Protein AF-A0A1G3HM49-F1 (afdb_monomer_lite)

Sequence (71 aa):
MPRRARLALPG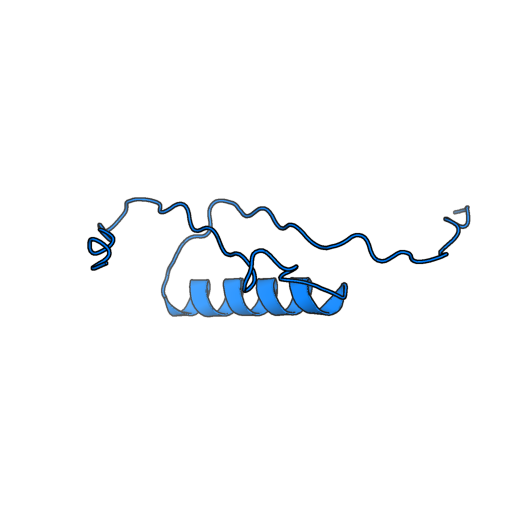VPLHLIQRGNNRQACFFADEDYRFYLDWLAEHAGKTGCRIHAYALWFVPMRSTRRWGSTV

Secondary structure (DSSP, 8-state):
-PPPPPP--TT---------GGG--S-SSHHHHHHHHHHHHHHHHHHT-----------------------

Structure (mmCIF, N/CA/C/O backbone):
data_AF-A0A1G3HM49-F1
#
_entry.id   AF-A0A1G3HM49-F1
#
loop_
_atom_site.group_PDB
_atom_site.id
_atom_site.type_symbol
_atom_site.label_atom_id
_atom_site.label_alt_id
_atom_site.label_comp_id
_atom_site.label_asym_id
_atom_site.label_entity_id
_atom_site.label_seq_id
_atom_site.pdbx_PDB_ins_code
_atom_site.Cartn_x
_atom_site.Cartn_y
_atom_site.Cartn_z
_atom_site.occupancy
_atom_site.B_iso_or_equiv
_atom_site.auth_seq_id
_atom_site.auth_comp_id
_atom_site.auth_asym_id
_atom_site.auth_atom_id
_atom_site.pdbx_PDB_model_num
ATOM 1 N N . MET A 1 1 ? 10.444 21.862 6.751 1.00 70.62 1 MET A N 1
ATOM 2 C CA . MET A 1 1 ? 9.157 22.378 7.272 1.00 70.62 1 MET A CA 1
ATOM 3 C C . MET A 1 1 ? 8.445 21.277 8.048 1.00 70.62 1 MET A C 1
ATOM 5 O O . MET A 1 1 ? 8.378 20.167 7.522 1.00 70.62 1 MET A O 1
ATOM 9 N N . PRO A 1 2 ? 7.934 21.542 9.263 1.00 82.19 2 PRO A N 1
ATOM 10 C CA . PRO A 1 2 ? 7.153 20.565 10.016 1.00 82.19 2 PRO A CA 1
ATOM 11 C C . PRO A 1 2 ? 5.854 20.269 9.262 1.00 82.19 2 PRO A C 1
ATOM 13 O O . PRO A 1 2 ? 5.110 21.186 8.916 1.00 82.19 2 PRO A O 1
ATOM 16 N N . ARG A 1 3 ? 5.577 18.996 8.975 1.00 84.06 3 ARG A N 1
ATOM 17 C CA . ARG A 1 3 ? 4.271 18.601 8.436 1.00 84.06 3 ARG A CA 1
ATOM 18 C C . ARG A 1 3 ? 3.291 18.474 9.594 1.00 84.06 3 ARG A C 1
ATOM 20 O O . ARG A 1 3 ? 3.615 17.850 10.599 1.00 84.06 3 ARG A O 1
ATOM 27 N N . ARG A 1 4 ? 2.092 19.042 9.443 1.00 88.12 4 ARG A N 1
ATOM 28 C CA . ARG A 1 4 ? 0.999 18.847 10.403 1.00 88.12 4 ARG A CA 1
ATOM 29 C C . ARG A 1 4 ? 0.718 17.348 10.544 1.00 88.12 4 ARG A C 1
ATOM 31 O O . ARG A 1 4 ? 0.693 16.634 9.537 1.00 88.12 4 ARG A O 1
ATOM 38 N N . ALA A 1 5 ? 0.526 16.883 11.777 1.00 87.12 5 ALA A N 1
ATOM 39 C CA . ALA A 1 5 ? 0.161 15.496 12.037 1.00 87.12 5 ALA A CA 1
ATOM 40 C C . ALA A 1 5 ? -1.134 15.147 11.288 1.00 87.12 5 ALA A C 1
ATOM 42 O O . ALA A 1 5 ? -2.067 15.954 11.230 1.00 87.12 5 ALA A O 1
ATOM 43 N N . ARG A 1 6 ? -1.179 13.958 10.682 1.00 88.19 6 ARG A N 1
ATOM 44 C CA . ARG A 1 6 ? -2.395 13.459 10.035 1.00 88.19 6 ARG A CA 1
ATOM 45 C C . ARG A 1 6 ? -3.378 13.027 11.117 1.00 88.19 6 ARG A C 1
ATOM 47 O O . ARG A 1 6 ? -2.993 12.318 12.040 1.00 88.19 6 ARG A O 1
ATOM 54 N N . LEU A 1 7 ? -4.630 13.453 10.990 1.00 87.62 7 LEU A N 1
ATOM 55 C CA . LEU A 1 7 ? -5.702 13.041 11.888 1.00 87.62 7 LEU A CA 1
ATOM 56 C C . LEU A 1 7 ? -6.167 11.633 11.493 1.00 87.62 7 LEU A C 1
ATOM 58 O O . LEU A 1 7 ? -6.540 11.417 10.341 1.00 87.62 7 LEU A O 1
ATOM 62 N N . ALA A 1 8 ? -6.149 10.694 12.435 1.00 86.75 8 ALA A N 1
ATOM 63 C CA . ALA A 1 8 ? -6.708 9.356 12.269 1.00 86.75 8 ALA A CA 1
ATOM 64 C C . ALA A 1 8 ? -7.861 9.194 13.264 1.00 86.75 8 ALA A C 1
ATOM 66 O O . ALA A 1 8 ? -7.632 9.018 14.459 1.00 86.75 8 ALA A O 1
ATOM 67 N N . LEU A 1 9 ? -9.096 9.328 12.776 1.00 89.69 9 LEU A N 1
ATOM 68 C CA . LEU A 1 9 ? -10.303 9.179 13.588 1.00 89.69 9 LEU A CA 1
ATOM 69 C C . LEU A 1 9 ? -10.876 7.762 13.432 1.00 89.69 9 LEU A C 1
ATOM 71 O O . LEU A 1 9 ? -10.938 7.265 12.304 1.00 89.69 9 LEU A O 1
ATOM 75 N N . PRO A 1 10 ? -11.339 7.122 14.519 1.00 88.25 10 PRO A N 1
ATOM 76 C CA . PRO A 1 10 ? -12.024 5.836 14.435 1.00 88.25 10 PRO A CA 1
ATOM 77 C C . PRO A 1 10 ? -13.251 5.902 13.518 1.00 88.25 10 PRO A C 1
ATOM 79 O O . PRO A 1 10 ? -14.037 6.844 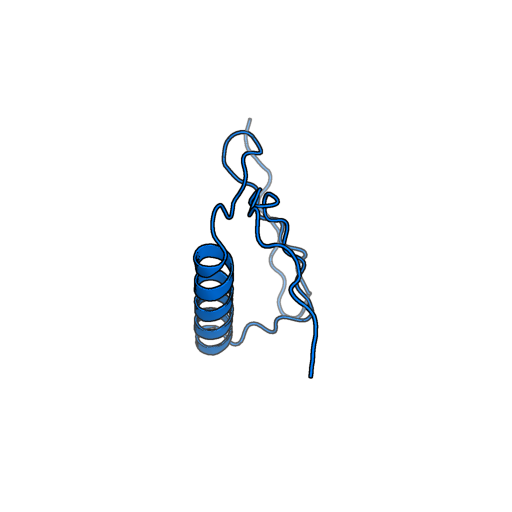13.589 1.00 88.25 10 PRO A O 1
ATOM 82 N N . GLY A 1 11 ? -13.418 4.896 12.658 1.00 89.62 11 GLY A N 1
ATOM 83 C CA . GLY A 1 11 ? -14.584 4.765 11.774 1.00 89.62 11 GLY A CA 1
ATOM 84 C C . GLY A 1 11 ? -14.627 5.724 10.579 1.00 89.62 11 GLY A C 1
ATOM 85 O O . GLY A 1 11 ? -15.554 5.634 9.777 1.00 89.62 11 GLY A O 1
ATOM 86 N N . VAL A 1 12 ? -13.640 6.612 10.419 1.00 92.31 12 VAL A N 1
ATOM 87 C CA . VAL A 1 12 ? -13.578 7.550 9.290 1.00 92.31 12 VAL A CA 1
ATOM 88 C C . VAL 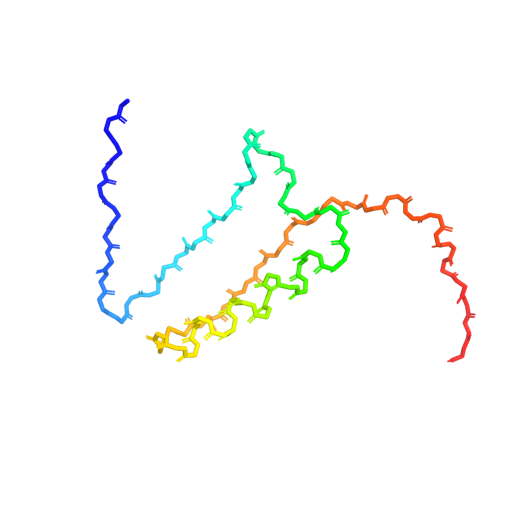A 1 12 ? -12.634 7.007 8.211 1.00 92.31 12 VAL A C 1
ATOM 90 O O . VAL A 1 12 ? -11.467 6.741 8.511 1.00 92.31 12 VAL A O 1
ATOM 93 N N . PRO A 1 13 ? -13.084 6.857 6.949 1.00 92.38 13 PRO A N 1
ATOM 94 C CA . PRO A 1 13 ? -12.218 6.391 5.875 1.00 92.38 13 PRO A CA 1
ATOM 95 C C . PRO A 1 13 ? -11.133 7.424 5.555 1.00 92.38 13 PRO A C 1
ATOM 97 O O . PRO A 1 13 ? -11.383 8.629 5.494 1.00 92.38 13 PRO A O 1
ATOM 100 N N . LEU A 1 14 ? -9.918 6.938 5.304 1.00 92.69 14 LEU A N 1
ATOM 101 C CA . LEU A 1 14 ? -8.780 7.756 4.894 1.00 92.69 14 LEU A CA 1
ATOM 102 C C . LEU A 1 14 ? -8.433 7.483 3.430 1.00 92.69 14 LEU A C 1
ATOM 104 O O . LEU A 1 14 ? -8.301 6.333 3.018 1.00 92.69 14 LEU A O 1
ATOM 108 N N . HIS A 1 15 ? -8.209 8.546 2.657 1.00 92.31 15 HIS A N 1
ATOM 109 C CA . HIS A 1 15 ? -7.639 8.435 1.316 1.00 92.31 15 HIS A CA 1
ATOM 110 C C . HIS A 1 15 ? -6.107 8.432 1.421 1.00 92.31 15 HIS A C 1
ATOM 112 O O . HIS A 1 15 ? -5.484 9.456 1.713 1.00 92.31 15 HIS A O 1
ATOM 118 N N . LEU A 1 16 ? -5.492 7.272 1.187 1.00 90.38 16 LEU A N 1
ATOM 119 C CA . LEU A 1 16 ? -4.038 7.107 1.186 1.00 90.38 16 LEU A CA 1
ATOM 120 C C . LEU A 1 16 ? -3.485 7.184 -0.240 1.00 90.38 16 LEU A C 1
ATOM 122 O O . LEU A 1 16 ? -3.981 6.522 -1.141 1.00 90.38 16 LEU A O 1
ATOM 126 N N . ILE A 1 17 ? -2.434 7.984 -0.431 1.00 91.31 17 ILE A N 1
ATOM 127 C CA . ILE A 1 17 ? -1.731 8.114 -1.711 1.00 91.31 17 ILE A CA 1
ATOM 128 C C . ILE A 1 17 ? -0.272 7.729 -1.494 1.00 91.31 17 ILE A C 1
ATOM 130 O O . ILE A 1 17 ? 0.449 8.402 -0.748 1.00 91.31 17 ILE A O 1
ATOM 134 N N . GLN A 1 18 ? 0.163 6.676 -2.180 1.00 90.12 18 GLN A N 1
ATOM 135 C CA . GLN A 1 18 ? 1.562 6.277 -2.266 1.00 90.12 18 GLN A CA 1
ATOM 136 C C . GLN A 1 18 ? 2.163 6.802 -3.567 1.00 90.12 18 GLN A C 1
ATOM 138 O O . GLN A 1 18 ? 1.579 6.675 -4.641 1.00 90.12 18 GLN A O 1
ATOM 143 N N . ARG A 1 19 ? 3.341 7.417 -3.469 1.00 90.38 19 ARG A N 1
ATOM 144 C CA . ARG A 1 19 ? 4.114 7.888 -4.621 1.00 90.38 19 ARG A CA 1
ATOM 145 C C . ARG A 1 19 ? 5.547 7.425 -4.444 1.00 90.38 19 ARG A C 1
ATOM 147 O O . ARG A 1 19 ? 6.051 7.471 -3.321 1.00 90.38 19 ARG A O 1
ATOM 154 N N . GLY A 1 20 ? 6.189 7.023 -5.534 1.00 88.44 20 GLY A N 1
ATOM 155 C CA . GLY A 1 20 ? 7.603 6.691 -5.509 1.00 88.44 20 GLY A CA 1
ATOM 156 C C . GLY A 1 20 ? 8.435 7.915 -5.145 1.00 88.44 20 GLY A C 1
ATOM 157 O O . GLY A 1 20 ? 7.999 9.069 -5.293 1.00 88.44 20 GLY A O 1
ATOM 158 N N . ASN A 1 21 ? 9.646 7.661 -4.663 1.00 90.19 21 ASN A N 1
ATOM 159 C CA . ASN A 1 21 ? 10.601 8.725 -4.396 1.00 90.19 21 ASN A CA 1
ATOM 160 C C . ASN A 1 21 ? 10.805 9.565 -5.668 1.00 90.19 21 ASN A C 1
ATOM 162 O O . ASN A 1 21 ? 10.829 9.027 -6.771 1.00 90.19 21 ASN A O 1
ATOM 166 N N . ASN A 1 22 ? 10.878 10.891 -5.543 1.00 89.69 22 ASN A N 1
ATOM 167 C CA . ASN A 1 22 ? 10.944 11.803 -6.692 1.00 89.69 22 ASN A CA 1
ATOM 168 C C . ASN A 1 22 ? 9.840 11.590 -7.752 1.00 89.69 22 ASN A C 1
ATOM 170 O O . ASN A 1 22 ? 10.049 11.868 -8.930 1.00 89.69 22 ASN A O 1
ATOM 174 N N . ARG A 1 23 ? 8.646 11.127 -7.340 1.00 86.44 23 ARG A N 1
ATOM 175 C CA . ARG A 1 23 ? 7.503 10.824 -8.231 1.00 86.44 23 ARG A CA 1
ATOM 176 C C . ARG A 1 23 ? 7.811 9.720 -9.251 1.00 86.44 23 ARG A C 1
ATOM 178 O O . ARG A 1 23 ? 7.119 9.625 -10.263 1.00 86.44 23 ARG A O 1
ATOM 185 N N . GLN A 1 24 ? 8.827 8.904 -8.984 1.00 87.81 24 GLN A N 1
ATOM 186 C CA . GLN A 1 24 ? 9.135 7.724 -9.780 1.00 87.81 24 GLN A CA 1
ATOM 187 C C . GLN A 1 24 ? 8.026 6.675 -9.648 1.00 87.81 24 GLN A C 1
ATOM 189 O O . GLN A 1 24 ? 7.157 6.752 -8.771 1.00 87.81 24 GLN A O 1
ATOM 194 N N . ALA A 1 25 ? 8.060 5.698 -10.549 1.00 88.12 25 ALA A N 1
ATOM 195 C CA . ALA A 1 25 ? 7.163 4.558 -10.517 1.00 88.12 25 ALA A CA 1
ATOM 196 C C . ALA A 1 25 ? 7.292 3.795 -9.194 1.00 88.12 25 ALA A C 1
ATOM 198 O O . ALA A 1 25 ? 8.396 3.605 -8.691 1.00 88.12 25 ALA A O 1
ATOM 199 N N . CYS A 1 26 ? 6.160 3.356 -8.642 1.00 88.75 26 CYS A N 1
ATOM 200 C CA . CYS A 1 26 ? 6.150 2.434 -7.504 1.00 88.75 26 CYS A CA 1
ATOM 201 C C . CYS A 1 26 ? 6.300 0.973 -7.945 1.00 88.75 26 CYS A C 1
ATOM 203 O O . CYS A 1 26 ? 6.725 0.148 -7.149 1.00 88.75 26 CYS A O 1
ATOM 205 N N . PHE A 1 27 ? 5.920 0.674 -9.189 1.00 90.81 27 PHE A N 1
ATOM 206 C CA . PHE A 1 27 ? 5.849 -0.669 -9.750 1.00 90.81 27 PHE A CA 1
ATOM 207 C C . PHE A 1 27 ? 6.541 -0.660 -11.114 1.00 90.81 27 PHE A C 1
ATOM 209 O O . PHE A 1 27 ? 6.237 0.202 -11.953 1.00 90.81 27 PHE A O 1
ATOM 216 N N . PHE A 1 28 ? 7.472 -1.588 -11.311 1.00 89.12 28 PHE A N 1
ATOM 217 C CA . PHE A 1 28 ? 8.302 -1.723 -12.509 1.00 89.12 28 PHE A CA 1
ATOM 218 C C . PHE A 1 28 ? 8.011 -3.024 -13.265 1.00 89.12 28 PHE A C 1
ATOM 220 O O . PHE A 1 28 ? 8.225 -3.075 -14.477 1.00 89.12 28 PHE A O 1
ATOM 227 N N . ALA A 1 29 ? 7.497 -4.035 -12.565 1.00 89.19 29 ALA A N 1
ATOM 228 C CA . ALA A 1 29 ? 7.057 -5.312 -13.108 1.00 89.19 29 ALA A CA 1
ATOM 229 C C . ALA A 1 29 ? 5.644 -5.674 -12.617 1.00 89.19 29 ALA A C 1
ATOM 231 O O . ALA A 1 29 ? 5.132 -5.102 -11.648 1.00 89.19 29 ALA A O 1
ATOM 232 N N . ASP A 1 30 ? 5.007 -6.639 -13.284 1.00 88.00 30 ASP A N 1
ATOM 233 C CA . ASP A 1 30 ? 3.665 -7.100 -12.910 1.00 88.00 30 ASP A CA 1
ATOM 234 C C . ASP A 1 30 ? 3.656 -7.771 -11.529 1.00 88.00 30 ASP A C 1
ATOM 236 O O . ASP A 1 30 ? 2.654 -7.764 -10.814 1.00 88.00 30 ASP A O 1
ATOM 240 N N . GLU A 1 31 ? 4.778 -8.360 -11.136 1.00 91.31 31 GLU A N 1
ATOM 241 C CA . GLU A 1 31 ? 4.949 -9.016 -9.847 1.00 91.31 31 GLU A CA 1
ATOM 242 C C . GLU A 1 31 ? 4.892 -8.001 -8.695 1.00 91.31 31 GLU A C 1
ATOM 244 O O . GLU A 1 31 ? 4.305 -8.299 -7.654 1.00 91.31 31 GLU A O 1
ATOM 249 N N . ASP A 1 32 ? 5.404 -6.781 -8.893 1.00 91.69 32 ASP A N 1
ATOM 250 C CA . ASP A 1 32 ? 5.502 -5.766 -7.837 1.00 91.69 32 ASP A CA 1
ATOM 251 C C . ASP A 1 32 ? 4.123 -5.366 -7.293 1.00 91.69 32 ASP A C 1
ATOM 253 O O . ASP A 1 32 ? 3.925 -5.257 -6.080 1.00 91.69 32 ASP A O 1
ATOM 257 N N . TYR A 1 33 ? 3.148 -5.143 -8.184 1.00 90.19 33 TYR A N 1
ATOM 258 C CA . TYR A 1 33 ? 1.810 -4.730 -7.757 1.00 90.19 33 TYR A CA 1
ATOM 259 C C . TYR A 1 33 ? 1.024 -5.888 -7.135 1.00 90.19 33 TYR A C 1
ATOM 261 O O . TYR A 1 33 ? 0.200 -5.650 -6.251 1.00 90.19 33 TYR A O 1
ATOM 269 N N . ARG A 1 34 ? 1.274 -7.131 -7.570 1.00 93.00 34 ARG A N 1
AT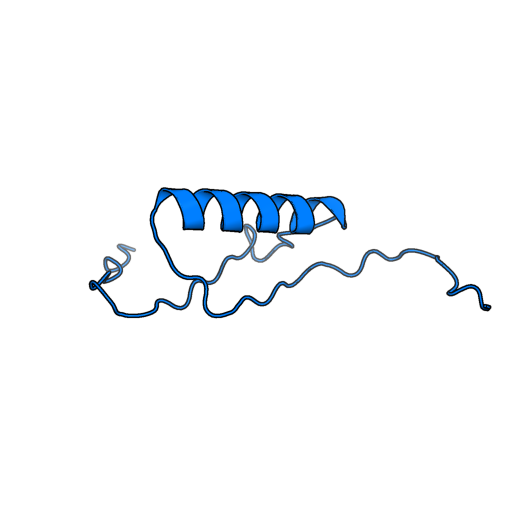OM 270 C CA . ARG A 1 34 ? 0.641 -8.329 -6.997 1.00 93.00 34 ARG A CA 1
ATOM 271 C C . ARG A 1 34 ? 1.102 -8.534 -5.560 1.00 93.00 34 ARG A C 1
ATOM 273 O O . ARG A 1 34 ? 0.264 -8.552 -4.665 1.00 93.00 34 ARG A O 1
ATOM 280 N N . PHE A 1 35 ? 2.417 -8.532 -5.332 1.00 94.69 35 PHE A N 1
ATOM 281 C CA . PHE A 1 35 ? 2.980 -8.611 -3.981 1.00 94.69 35 PHE A CA 1
ATOM 282 C C . PHE A 1 35 ? 2.492 -7.474 -3.081 1.00 94.69 35 PHE A C 1
ATOM 284 O O . PHE A 1 35 ? 2.181 -7.688 -1.910 1.00 94.69 35 PHE A O 1
ATOM 291 N N . TYR A 1 36 ? 2.378 -6.261 -3.626 1.00 93.94 36 TYR A N 1
ATOM 292 C CA . TYR A 1 36 ? 1.834 -5.133 -2.881 1.00 93.94 36 TYR A CA 1
ATOM 293 C C . TYR A 1 36 ? 0.385 -5.362 -2.432 1.00 93.94 36 TYR A C 1
ATOM 295 O O . TYR A 1 36 ? 0.051 -5.071 -1.283 1.00 93.94 36 TYR A O 1
ATOM 303 N N . LEU A 1 37 ? -0.476 -5.872 -3.318 1.00 93.88 37 LEU A N 1
ATOM 304 C CA . LEU A 1 37 ? -1.870 -6.171 -2.985 1.00 93.88 37 LEU A CA 1
ATOM 305 C C . LEU A 1 37 ? -1.986 -7.302 -1.957 1.00 93.88 37 LEU A C 1
ATOM 307 O O . LEU A 1 37 ? -2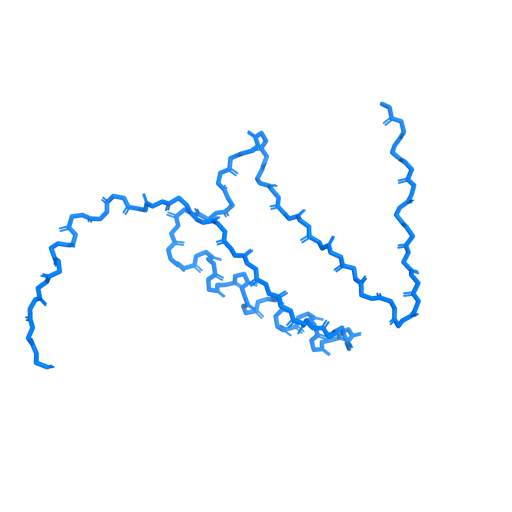.810 -7.192 -1.048 1.00 93.88 37 LEU A O 1
ATOM 311 N N . ASP A 1 38 ? -1.134 -8.323 -2.048 1.00 96.31 38 ASP A N 1
ATOM 312 C CA . ASP A 1 38 ? -1.092 -9.420 -1.077 1.00 96.31 38 ASP A CA 1
ATOM 313 C C . ASP A 1 38 ? -0.744 -8.903 0.323 1.00 96.31 38 ASP A C 1
ATOM 315 O O . ASP A 1 38 ? -1.468 -9.160 1.290 1.00 96.31 38 ASP A O 1
ATOM 319 N N . TRP A 1 39 ? 0.304 -8.082 0.436 1.00 95.56 39 TRP A N 1
ATOM 320 C CA . TRP A 1 39 ? 0.646 -7.439 1.704 1.00 95.56 39 TRP A CA 1
ATOM 321 C C . TRP A 1 39 ? -0.450 -6.506 2.194 1.00 95.56 39 TRP A C 1
ATOM 323 O O . TRP A 1 39 ? -0.743 -6.487 3.391 1.00 95.56 39 TRP A O 1
ATOM 333 N N . LEU A 1 40 ? -1.061 -5.728 1.302 1.00 94.94 40 LEU A N 1
ATOM 334 C CA . LEU A 1 40 ? -2.135 -4.816 1.672 1.00 94.94 40 LEU A CA 1
ATOM 335 C C . LEU A 1 40 ? -3.318 -5.589 2.281 1.00 94.94 40 LEU A C 1
ATOM 337 O O . LEU A 1 40 ? -3.832 -5.182 3.324 1.00 94.94 40 LEU A O 1
ATOM 341 N N . ALA A 1 41 ? -3.701 -6.719 1.683 1.00 94.88 41 ALA A N 1
ATOM 342 C CA . ALA A 1 41 ? -4.750 -7.596 2.195 1.00 94.88 41 ALA A CA 1
ATOM 343 C C . ALA A 1 41 ? -4.361 -8.249 3.532 1.00 94.88 41 ALA A C 1
ATOM 345 O O . ALA A 1 41 ? -5.145 -8.223 4.484 1.00 94.88 41 ALA A O 1
ATOM 346 N N . GLU A 1 42 ? -3.139 -8.774 3.638 1.00 96.94 42 GLU A N 1
ATOM 347 C CA . GLU A 1 42 ? -2.623 -9.397 4.860 1.00 96.94 42 GLU A CA 1
ATOM 348 C C . GLU A 1 42 ? -2.646 -8.419 6.047 1.00 96.94 42 GLU A C 1
ATOM 350 O O . GLU A 1 42 ? -3.146 -8.735 7.131 1.00 96.94 42 GLU A O 1
ATOM 355 N N . HIS A 1 43 ? -2.142 -7.200 5.848 1.00 95.62 43 HIS A N 1
ATOM 356 C CA . HIS A 1 43 ? -2.069 -6.195 6.907 1.00 95.62 43 HIS A CA 1
ATOM 357 C C . HIS A 1 43 ? -3.440 -5.601 7.237 1.00 95.62 43 HIS A C 1
ATOM 359 O O . HIS A 1 43 ? -3.718 -5.320 8.407 1.00 95.62 43 HIS A O 1
ATOM 365 N N . ALA A 1 44 ? -4.320 -5.449 6.246 1.00 94.62 44 ALA A N 1
ATOM 366 C CA . ALA A 1 44 ? -5.710 -5.076 6.484 1.00 94.62 44 ALA A CA 1
ATOM 367 C C . ALA A 1 44 ? -6.418 -6.109 7.370 1.00 94.62 44 ALA A C 1
ATOM 369 O O . ALA A 1 44 ? -7.050 -5.730 8.356 1.00 94.62 44 ALA A O 1
ATOM 370 N N . GLY A 1 45 ? -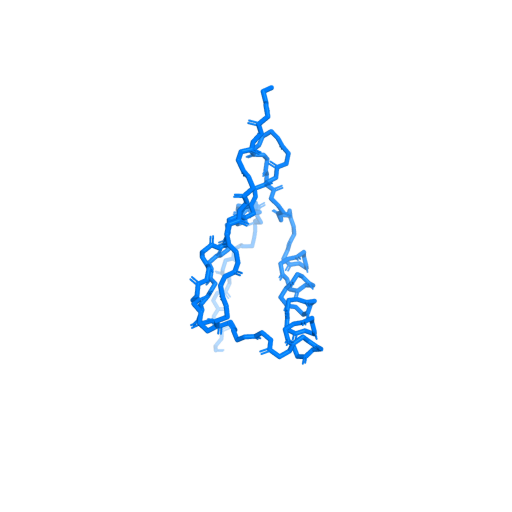6.219 -7.404 7.097 1.00 95.38 45 GLY A N 1
ATOM 371 C CA . GLY A 1 45 ? -6.740 -8.491 7.927 1.00 95.38 45 GLY A CA 1
ATOM 372 C C . GLY A 1 45 ? -6.216 -8.441 9.364 1.00 95.38 45 GLY A C 1
ATOM 373 O O . GLY A 1 45 ? -7.005 -8.465 10.307 1.00 95.38 45 GLY A O 1
ATOM 374 N N . LYS A 1 46 ? -4.899 -8.280 9.546 1.00 96.69 46 LYS A N 1
ATOM 375 C CA . LYS A 1 46 ? -4.266 -8.203 10.880 1.00 96.69 46 LYS A CA 1
ATOM 376 C C . LYS A 1 46 ? -4.719 -7.001 11.712 1.00 96.69 46 LYS A C 1
ATOM 378 O O . LYS A 1 46 ? -4.726 -7.077 12.936 1.00 96.69 46 LYS A O 1
ATOM 383 N N . THR A 1 47 ? -5.058 -5.887 11.065 1.00 92.69 47 THR A N 1
ATOM 384 C CA . THR A 1 47 ? -5.419 -4.629 11.744 1.00 92.69 47 THR A CA 1
ATOM 385 C C . THR A 1 47 ? -6.926 -4.388 11.829 1.00 92.69 47 THR A C 1
ATOM 387 O O . THR A 1 47 ? -7.351 -3.427 12.467 1.00 92.69 47 THR A O 1
ATOM 390 N N . GLY A 1 48 ? -7.745 -5.222 11.177 1.00 91.62 48 GLY A N 1
ATOM 391 C CA . GLY A 1 48 ? -9.183 -4.984 11.025 1.00 91.62 48 GLY A CA 1
ATOM 392 C C . GLY A 1 48 ? -9.513 -3.772 10.143 1.00 91.62 48 GLY A C 1
ATOM 393 O O . GLY A 1 48 ? -10.644 -3.280 10.158 1.00 91.62 48 GLY A O 1
ATOM 394 N N . CYS A 1 49 ? -8.539 -3.262 9.384 1.00 91.62 49 CYS A N 1
ATOM 395 C CA . CYS A 1 49 ? -8.734 -2.127 8.494 1.00 91.62 49 CYS A CA 1
ATOM 396 C C . CYS A 1 49 ? -9.532 -2.559 7.259 1.00 91.62 49 CYS A C 1
ATOM 398 O O . CYS A 1 49 ? -9.192 -3.534 6.592 1.00 91.62 49 CYS A O 1
ATOM 400 N N . ARG A 1 50 ? -10.594 -1.820 6.923 1.00 93.31 50 ARG A N 1
ATOM 401 C CA . ARG A 1 50 ? -11.408 -2.098 5.734 1.00 93.31 50 ARG A CA 1
ATOM 402 C C . ARG A 1 50 ? -10.893 -1.296 4.547 1.00 93.31 50 ARG A C 1
ATOM 404 O O . ARG A 1 50 ? -10.876 -0.068 4.575 1.00 93.31 50 ARG A O 1
ATOM 411 N N . ILE A 1 51 ? -10.526 -1.996 3.478 1.00 93.56 51 ILE A N 1
ATOM 412 C CA . ILE A 1 51 ? -10.175 -1.375 2.200 1.00 93.56 51 ILE A CA 1
ATOM 413 C C . ILE A 1 51 ? -11.455 -1.238 1.385 1.00 93.56 51 ILE A C 1
ATOM 415 O O . ILE A 1 51 ? -12.070 -2.231 1.008 1.00 93.56 51 ILE A O 1
ATOM 419 N N . HIS A 1 52 ? -11.869 0.001 1.134 1.00 94.00 52 HIS A N 1
ATOM 420 C CA . HIS A 1 52 ? -13.078 0.281 0.358 1.00 94.00 52 HIS A CA 1
ATOM 421 C C . HIS A 1 52 ? -12.819 0.244 -1.151 1.00 94.00 52 HIS A C 1
ATOM 423 O O . HIS A 1 52 ? -13.659 -0.230 -1.908 1.00 94.00 52 HIS A O 1
ATOM 429 N N . ALA A 1 53 ? -11.666 0.757 -1.582 1.00 94.31 53 ALA A N 1
ATOM 430 C CA . ALA A 1 53 ? -11.236 0.797 -2.973 1.00 94.31 53 ALA A CA 1
ATOM 431 C C . ALA A 1 53 ? -9.721 1.034 -3.047 1.00 94.31 53 ALA A C 1
ATOM 433 O O . ALA A 1 53 ? -9.129 1.585 -2.115 1.00 94.31 53 ALA A O 1
ATOM 434 N N . TYR A 1 54 ? -9.109 0.669 -4.173 1.00 94.69 54 TYR A N 1
ATOM 435 C CA . TYR A 1 54 ? -7.729 1.017 -4.505 1.00 94.69 54 TYR A CA 1
ATOM 436 C C . TYR A 1 54 ? -7.600 1.321 -6.001 1.00 94.69 54 TYR A C 1
ATOM 438 O O . TYR A 1 54 ? -8.338 0.786 -6.826 1.00 94.69 54 TYR A O 1
ATOM 446 N N . ALA A 1 55 ? -6.644 2.181 -6.346 1.00 93.06 55 ALA A N 1
ATOM 447 C CA . ALA A 1 55 ? -6.246 2.464 -7.719 1.00 93.06 55 ALA A CA 1
ATOM 448 C C . ALA A 1 55 ? -4.717 2.452 -7.788 1.00 93.06 55 ALA A C 1
ATOM 450 O O . ALA A 1 55 ? -4.054 3.097 -6.973 1.00 93.06 55 ALA A O 1
ATOM 451 N N . LEU A 1 56 ? -4.161 1.703 -8.740 1.00 91.12 56 LEU A N 1
ATOM 452 C CA . LEU A 1 56 ? -2.719 1.534 -8.901 1.00 91.12 56 LEU A CA 1
ATOM 453 C C . LEU A 1 56 ? -2.265 2.163 -10.214 1.00 91.12 56 LEU A C 1
ATOM 455 O O . LEU A 1 56 ? -2.921 2.017 -11.243 1.00 91.12 56 LEU A O 1
ATOM 459 N N . TRP A 1 57 ? -1.122 2.844 -10.168 1.00 85.12 57 TRP A N 1
ATOM 460 C CA . TRP A 1 57 ? -0.437 3.350 -11.351 1.00 85.12 57 TRP A CA 1
ATOM 461 C C . TRP A 1 57 ? 0.911 2.653 -11.483 1.00 85.12 57 TRP A C 1
ATOM 463 O O . TRP A 1 57 ? 1.797 2.841 -10.647 1.00 85.12 57 TRP A O 1
ATOM 473 N N . PHE A 1 58 ? 1.067 1.866 -12.539 1.00 83.38 58 PHE A N 1
ATOM 474 C CA . PHE A 1 58 ? 2.319 1.222 -12.915 1.00 83.38 58 PHE A CA 1
ATOM 475 C C . PHE A 1 58 ? 2.832 1.835 -14.219 1.00 83.38 58 PHE A C 1
ATOM 477 O O . PHE A 1 58 ? 2.063 2.375 -15.018 1.00 83.38 58 PHE A O 1
ATOM 484 N N . VAL A 1 59 ? 4.147 1.801 -14.428 1.00 77.06 59 VAL A N 1
ATOM 485 C CA . VAL A 1 59 ? 4.706 2.215 -15.719 1.00 77.06 59 VAL A CA 1
ATOM 486 C C . VAL A 1 59 ? 4.346 1.149 -16.748 1.00 77.06 59 VAL A C 1
ATOM 488 O O . VAL A 1 59 ? 4.538 -0.032 -16.464 1.00 77.06 59 VAL A O 1
ATOM 491 N N . PRO A 1 60 ? 3.841 1.523 -17.938 1.00 64.75 60 PRO A N 1
ATOM 492 C CA . PRO A 1 60 ? 3.605 0.555 -18.993 1.00 64.75 60 PRO A CA 1
ATOM 493 C C . PRO A 1 60 ? 4.940 -0.088 -19.357 1.00 64.75 60 PRO A C 1
ATOM 495 O O . PRO A 1 60 ? 5.816 0.544 -19.955 1.00 64.75 60 PRO A O 1
ATOM 498 N N . MET A 1 61 ? 5.100 -1.354 -18.983 1.00 57.03 61 MET A N 1
ATOM 499 C CA . MET A 1 61 ? 6.198 -2.164 -19.471 1.00 57.03 61 MET A CA 1
ATOM 500 C C . MET A 1 61 ? 6.038 -2.205 -20.991 1.00 57.03 61 MET A C 1
ATOM 502 O O . MET A 1 61 ? 5.013 -2.671 -21.493 1.00 57.03 61 MET A O 1
ATOM 506 N N . ARG A 1 62 ? 7.011 -1.667 -21.743 1.00 56.34 62 ARG A N 1
ATOM 507 C CA . ARG A 1 62 ? 7.085 -1.835 -23.204 1.00 56.34 62 ARG A CA 1
ATOM 508 C C . ARG A 1 62 ? 7.384 -3.303 -23.493 1.00 56.34 62 ARG A C 1
ATOM 510 O O . ARG A 1 62 ? 8.491 -3.677 -23.856 1.00 56.34 62 ARG A O 1
ATOM 517 N N . SER A 1 63 ? 6.392 -4.145 -23.268 1.00 50.94 63 SER A N 1
ATOM 518 C CA . SER A 1 63 ? 6.399 -5.531 -23.660 1.00 50.94 63 SER A CA 1
ATOM 519 C C . SER A 1 63 ? 5.962 -5.568 -25.116 1.00 50.94 63 SER A C 1
ATOM 521 O O . SER A 1 63 ? 4.817 -5.269 -25.443 1.00 50.94 63 SER A O 1
ATOM 523 N N . THR A 1 64 ? 6.863 -5.971 -26.004 1.00 50.69 64 THR A N 1
ATOM 524 C CA . THR A 1 64 ? 6.576 -6.430 -27.371 1.00 50.69 64 THR A CA 1
ATOM 525 C C . THR A 1 64 ? 5.749 -7.725 -27.387 1.00 50.69 64 THR A C 1
ATOM 527 O O . THR A 1 64 ? 5.858 -8.529 -28.312 1.00 50.69 64 THR A O 1
ATOM 530 N N . ARG A 1 65 ? 4.871 -7.951 -26.401 1.00 48.81 65 ARG A N 1
ATOM 531 C CA . ARG A 1 65 ? 3.818 -8.953 -26.523 1.00 48.81 65 ARG A CA 1
ATOM 532 C C . ARG A 1 65 ? 2.772 -8.405 -27.482 1.00 48.81 65 ARG A C 1
ATOM 534 O O . ARG A 1 65 ? 1.820 -7.727 -27.104 1.00 48.81 65 ARG A O 1
ATOM 541 N N . ARG A 1 66 ? 2.992 -8.723 -28.760 1.00 45.28 66 ARG A N 1
ATOM 542 C CA . ARG A 1 66 ? 1.926 -8.932 -29.740 1.00 45.28 66 ARG A CA 1
ATOM 543 C C . ARG A 1 66 ? 0.805 -9.659 -29.004 1.00 45.28 66 ARG A C 1
ATOM 545 O O . ARG A 1 66 ? 1.012 -10.779 -28.542 1.00 45.28 66 ARG A O 1
ATOM 552 N N . TRP A 1 67 ? -0.341 -9.007 -28.866 1.00 42.91 67 TRP A N 1
ATOM 553 C CA . TRP A 1 67 ? -1.578 -9.690 -28.530 1.00 42.91 67 TRP A CA 1
ATOM 554 C C . TRP A 1 67 ? -1.836 -10.705 -29.648 1.00 42.91 67 TRP A C 1
ATOM 556 O O . TRP A 1 67 ? -2.298 -10.355 -30.732 1.00 42.91 67 TRP A O 1
ATOM 566 N N . GLY A 1 68 ? -1.399 -11.942 -29.422 1.00 39.97 68 GLY A N 1
ATOM 567 C CA . GLY A 1 68 ? -1.703 -13.093 -30.254 1.00 39.97 68 GLY A CA 1
ATOM 568 C C . GLY A 1 68 ? -3.096 -13.594 -29.899 1.00 39.97 68 GLY A C 1
ATOM 569 O O . GLY A 1 68 ? -3.281 -14.213 -28.861 1.00 39.97 68 GLY A O 1
ATOM 570 N N . SER A 1 69 ? -4.052 -13.212 -30.738 1.00 44.53 69 SER A N 1
ATOM 571 C CA . SER A 1 69 ? -5.188 -13.992 -31.245 1.00 44.53 69 SER A CA 1
ATOM 572 C C . SER A 1 69 ? -5.433 -15.422 -30.707 1.00 44.53 69 SER A C 1
ATOM 574 O O . SER A 1 69 ? -4.553 -16.269 -30.848 1.00 44.53 69 SER A O 1
ATOM 576 N N . THR A 1 70 ? -6.711 -15.672 -30.347 1.00 43.12 70 THR A N 1
ATOM 577 C CA . THR A 1 70 ? -7.486 -16.934 -30.543 1.00 43.12 70 THR A CA 1
ATOM 578 C C . THR A 1 70 ? -7.158 -18.051 -29.529 1.00 43.12 70 THR A C 1
ATOM 580 O O . THR A 1 70 ? -5.992 -18.359 -29.341 1.00 43.12 70 THR A O 1
ATOM 583 N N . VAL A 1 71 ? -8.065 -18.706 -28.789 1.00 46.81 71 VAL A N 1
ATOM 584 C CA . VAL A 1 71 ? -9.518 -19.002 -28.813 1.00 46.81 71 VAL A CA 1
ATOM 585 C C . VAL A 1 71 ? -10.055 -18.849 -27.388 1.00 46.81 71 VAL A C 1
ATOM 587 O O . VAL A 1 71 ? -9.295 -19.197 -26.457 1.00 46.81 71 VAL A O 1
#

pLDDT: mean 83.48, std 16.24, range [39.97, 96.94]

Foldseek 3Di:
DDDDDDDDDPPDDDDDDDADDVNDFQAADPVRVVVVVVVVVVVCVVVVNDDPDDDHDGDPDPDPPDPDDDD

Radius of gyration: 17.03 Å; chains: 1; bounding box: 26×41×46 Å